Protein AF-A0A416WF54-F1 (afdb_monomer_lite)

Secondary structure (DSSP, 8-state):
-HHHHHHHHHHHHHHHHHHS--------------HHHHHHHHTT-S---TT-EEEEEEEEEE-TTS-EEEEEEEEEEEEE-GGG-BS--

Sequence (89 aa):
MKKGIVLIFTIFSIAIMASIGINFNISQETTTLSMKNIEAMARGEVDINPNTMYNHKLTQGKDSRGNAKACCVATPAESCNPKLQVNCN

Foldseek 3Di:
DVVVVVVVVVVVVVVVVVVPPPPPCPPPPPLPCDVVNVVCVVVVNPPDDSQKDAQWDWDWDADPVRHTFTDTHRHHGDIDGCVPGDDPD

Structure (mmCIF, N/CA/C/O backbone):
data_AF-A0A416WF54-F1
#
_entry.id   AF-A0A416WF54-F1
#
loop_
_atom_site.group_PDB
_atom_site.id
_atom_site.type_symbol
_atom_site.label_atom_id
_atom_site.label_alt_id
_atom_site.label_comp_id
_atom_site.label_asym_id
_atom_site.label_entity_id
_atom_site.label_seq_id
_atom_site.pdbx_PDB_ins_code
_atom_site.Cartn_x
_atom_site.Cartn_y
_atom_site.Cartn_z
_atom_site.occupancy
_atom_site.B_iso_or_equiv
_atom_site.auth_seq_id
_atom_site.auth_comp_id
_atom_site.auth_asym_id
_atom_site.auth_atom_id
_atom_site.pdbx_PDB_model_num
ATOM 1 N N . MET A 1 1 ? 2.578 34.798 52.964 1.00 47.44 1 MET A N 1
ATOM 2 C CA . MET A 1 1 ? 3.420 33.611 52.678 1.00 47.44 1 MET A CA 1
ATOM 3 C C . MET A 1 1 ? 2.773 32.589 51.732 1.00 47.44 1 MET A C 1
ATOM 5 O O . MET A 1 1 ? 3.494 32.014 50.939 1.00 47.44 1 MET A O 1
ATOM 9 N N . LYS A 1 2 ? 1.443 32.377 51.731 1.00 53.00 2 LYS A N 1
ATOM 10 C CA . LYS A 1 2 ? 0.795 31.374 50.849 1.00 53.00 2 LYS A CA 1
ATOM 11 C C . LYS A 1 2 ? 0.663 31.772 49.364 1.00 53.00 2 LYS A C 1
ATOM 13 O O . LYS A 1 2 ? 0.727 30.905 48.506 1.00 53.00 2 LYS A O 1
ATOM 18 N N . LYS A 1 3 ? 0.526 33.068 49.045 1.00 54.59 3 LYS A N 1
ATOM 19 C CA . LYS A 1 3 ? 0.299 33.541 47.660 1.00 54.59 3 LYS A CA 1
ATOM 20 C C . LYS A 1 3 ? 1.527 33.409 46.741 1.00 54.59 3 LYS A C 1
ATOM 22 O O . LYS A 1 3 ? 1.361 33.166 45.556 1.00 54.59 3 LYS A O 1
ATOM 27 N N . GLY A 1 4 ? 2.741 33.523 47.291 1.00 54.38 4 GLY A N 1
ATOM 28 C CA . GLY A 1 4 ? 3.985 33.395 46.517 1.00 54.38 4 GLY A CA 1
ATOM 29 C C . GLY A 1 4 ? 4.292 31.955 46.100 1.00 54.38 4 GLY A C 1
ATOM 30 O O . GLY A 1 4 ? 4.716 31.723 44.977 1.00 54.38 4 GLY A O 1
ATOM 31 N N . ILE A 1 5 ? 3.995 30.982 46.967 1.00 59.59 5 ILE A N 1
ATOM 32 C CA . ILE A 1 5 ? 4.198 29.552 46.680 1.00 59.59 5 ILE A CA 1
ATOM 33 C C . ILE A 1 5 ? 3.288 29.082 45.541 1.00 59.59 5 ILE A C 1
ATOM 35 O O . ILE A 1 5 ? 3.749 28.385 44.645 1.00 59.59 5 ILE A O 1
ATOM 39 N N . VAL A 1 6 ? 2.021 29.512 45.531 1.00 59.41 6 VAL A N 1
ATOM 40 C CA . VAL A 1 6 ? 1.074 29.156 44.460 1.00 59.41 6 VAL A CA 1
ATOM 41 C C . VAL A 1 6 ? 1.564 29.658 43.102 1.00 59.41 6 VAL A C 1
ATOM 43 O O . VAL A 1 6 ? 1.482 28.925 42.127 1.00 59.41 6 VAL A O 1
ATOM 46 N N . LEU A 1 7 ? 2.126 30.870 43.053 1.00 58.38 7 LEU A N 1
ATOM 47 C CA . LEU A 1 7 ? 2.593 31.503 41.818 1.00 58.38 7 LEU A CA 1
ATOM 48 C C . LEU A 1 7 ? 3.852 30.820 41.247 1.00 58.38 7 LEU A C 1
ATOM 50 O O . LEU A 1 7 ? 4.006 30.710 40.035 1.00 58.38 7 LEU A O 1
ATOM 54 N N . ILE A 1 8 ? 4.726 30.299 42.114 1.00 59.22 8 ILE A N 1
ATOM 55 C CA . ILE A 1 8 ? 5.930 29.555 41.710 1.00 59.22 8 ILE A CA 1
ATOM 56 C C . ILE A 1 8 ? 5.562 28.191 41.104 1.00 59.22 8 ILE A C 1
ATOM 58 O O . ILE A 1 8 ? 6.134 27.797 40.088 1.00 59.22 8 ILE A O 1
ATOM 62 N N . PHE A 1 9 ? 4.576 27.491 41.674 1.00 59.38 9 PHE A N 1
ATOM 63 C CA . PHE A 1 9 ? 4.132 26.190 41.159 1.00 59.38 9 PHE A CA 1
ATOM 64 C C . PHE A 1 9 ? 3.504 26.277 39.758 1.00 59.38 9 PHE A C 1
ATOM 66 O O . PHE A 1 9 ? 3.734 25.390 38.933 1.00 59.38 9 PHE A O 1
ATOM 73 N N . THR A 1 10 ? 2.757 27.343 39.453 1.00 59.25 10 THR A N 1
ATOM 74 C CA . THR A 1 10 ? 2.163 27.552 38.119 1.00 59.25 10 THR A CA 1
ATOM 75 C C . THR A 1 10 ? 3.212 27.838 37.049 1.00 59.25 10 THR A C 1
ATOM 77 O O . THR A 1 10 ? 3.117 27.318 35.941 1.00 59.25 10 THR A O 1
ATOM 80 N N . ILE A 1 11 ? 4.246 28.619 37.366 1.00 60.19 11 ILE A N 1
ATOM 81 C CA . ILE A 1 11 ? 5.317 28.918 36.402 1.00 60.19 11 ILE A CA 1
ATOM 82 C C . ILE A 1 11 ? 6.162 27.665 36.132 1.00 60.19 11 ILE A C 1
ATOM 84 O O . ILE A 1 11 ? 6.522 27.390 34.987 1.00 60.19 11 ILE A O 1
ATOM 88 N N . PHE A 1 12 ? 6.423 26.861 37.167 1.00 58.00 12 PHE A N 1
ATOM 89 C CA . PHE A 1 12 ? 7.196 25.625 37.036 1.00 58.00 12 PHE A CA 1
ATOM 90 C C . PHE A 1 12 ? 6.489 24.579 36.157 1.00 58.00 12 PHE A C 1
ATOM 92 O O . PHE A 1 12 ? 7.132 23.899 35.363 1.00 58.00 12 PHE A O 1
ATOM 99 N N . SER A 1 13 ? 5.158 24.491 36.228 1.00 58.84 13 SER A N 1
ATOM 100 C CA . SER A 1 13 ? 4.375 23.557 35.403 1.00 58.84 13 SER A CA 1
ATOM 101 C C . SER A 1 13 ? 4.325 23.958 33.922 1.00 58.84 13 SER A C 1
ATOM 103 O O . SER A 1 13 ? 4.370 23.085 33.056 1.00 58.84 13 SER A O 1
ATOM 105 N N . ILE A 1 14 ? 4.336 25.257 33.606 1.00 59.28 14 ILE A N 1
ATOM 106 C CA . ILE A 1 14 ? 4.439 25.747 32.219 1.00 59.28 14 ILE A CA 1
ATOM 107 C C . ILE A 1 14 ? 5.837 25.478 31.641 1.00 59.28 14 ILE A C 1
ATOM 109 O O . ILE A 1 14 ? 5.959 25.057 30.491 1.00 59.28 14 ILE A O 1
ATOM 113 N N . ALA A 1 15 ? 6.892 25.647 32.445 1.00 58.81 15 ALA A N 1
ATOM 114 C CA . ALA A 1 15 ? 8.266 25.367 32.025 1.00 58.81 15 ALA A CA 1
ATOM 115 C C . ALA A 1 15 ? 8.505 23.877 31.714 1.00 58.81 15 ALA A C 1
ATOM 117 O O . ALA A 1 15 ? 9.249 23.565 30.787 1.00 58.81 15 ALA A O 1
ATOM 118 N N . ILE A 1 16 ? 7.848 22.959 32.436 1.00 59.34 16 ILE A N 1
ATOM 119 C CA . ILE A 1 16 ? 7.904 21.513 32.156 1.00 59.34 16 ILE A CA 1
ATOM 120 C C . ILE A 1 16 ? 7.228 21.181 30.818 1.00 59.34 16 ILE A C 1
ATOM 122 O O . ILE A 1 16 ? 7.760 20.395 30.043 1.00 59.34 16 ILE A O 1
ATOM 126 N N . MET A 1 17 ? 6.093 21.809 30.502 1.00 56.03 17 MET A N 1
ATOM 127 C CA . MET A 1 17 ? 5.420 21.597 29.213 1.00 56.03 17 MET A CA 1
ATOM 128 C C . MET A 1 17 ? 6.220 22.147 28.023 1.00 56.03 17 MET A C 1
ATOM 130 O O . MET A 1 17 ? 6.103 21.617 26.925 1.00 56.03 17 MET A O 1
ATOM 134 N N . ALA A 1 18 ? 7.037 23.184 28.230 1.00 55.59 18 ALA A N 1
ATOM 135 C CA . ALA A 1 18 ? 7.920 23.725 27.197 1.00 55.59 18 ALA A CA 1
ATOM 136 C C . ALA A 1 18 ? 9.241 22.939 27.049 1.00 55.59 18 ALA A C 1
ATOM 138 O O . ALA A 1 18 ? 9.806 22.902 25.957 1.00 55.59 18 ALA A O 1
ATOM 139 N N . SER A 1 19 ? 9.750 22.325 28.127 1.00 54.56 19 SER A N 1
ATOM 140 C CA . SER A 1 19 ? 11.006 21.555 28.122 1.00 54.56 19 SER A CA 1
ATOM 141 C C . SER A 1 19 ? 10.822 20.102 27.695 1.00 54.56 19 SER A C 1
ATOM 143 O O . SER A 1 19 ? 11.705 19.529 27.054 1.00 54.56 19 SER A O 1
ATOM 145 N N . ILE A 1 20 ? 9.653 19.521 27.971 1.00 56.44 20 ILE A N 1
ATOM 146 C CA . ILE A 1 20 ? 9.166 18.356 27.246 1.00 56.44 20 ILE A CA 1
ATOM 147 C C . ILE A 1 20 ? 8.735 18.901 25.890 1.00 56.44 20 ILE A C 1
ATOM 149 O O . ILE A 1 20 ? 7.569 19.208 25.673 1.00 56.44 20 ILE A O 1
ATOM 153 N N . GLY A 1 21 ? 9.694 19.091 24.986 1.00 49.19 21 GLY A N 1
ATOM 154 C CA . GLY A 1 21 ? 9.409 19.293 23.576 1.00 49.19 21 GLY A CA 1
ATOM 155 C C . GLY A 1 21 ? 8.658 18.065 23.086 1.00 49.19 21 GLY A C 1
ATOM 156 O O . GLY A 1 21 ? 9.271 17.118 22.597 1.00 49.19 21 GLY A O 1
ATOM 157 N N . ILE A 1 22 ? 7.337 18.045 23.288 1.00 53.06 22 ILE A N 1
ATOM 158 C CA . ILE A 1 22 ? 6.455 17.046 22.717 1.00 53.06 22 ILE A CA 1
ATOM 159 C C . ILE A 1 22 ? 6.514 17.345 21.233 1.00 53.06 22 ILE A C 1
ATOM 161 O O . ILE A 1 22 ? 5.822 18.215 20.706 1.00 53.06 22 ILE A O 1
ATOM 165 N N . ASN A 1 23 ? 7.451 16.671 20.582 1.00 49.72 23 ASN A N 1
ATOM 166 C CA . ASN A 1 23 ? 7.561 16.629 19.154 1.00 49.72 23 ASN A CA 1
ATOM 167 C C . ASN A 1 23 ? 6.318 15.884 18.674 1.00 49.72 23 ASN A C 1
ATOM 169 O O . ASN A 1 23 ? 6.345 14.675 18.455 1.00 49.72 23 ASN A O 1
ATOM 173 N N . PHE A 1 24 ? 5.211 16.615 18.539 1.00 48.97 24 PHE A N 1
ATOM 174 C CA . PHE A 1 24 ? 4.018 16.195 17.818 1.00 48.97 24 PHE A CA 1
ATOM 175 C C . PHE A 1 24 ? 4.321 16.130 16.314 1.00 48.97 24 PHE A C 1
ATOM 177 O O . PHE A 1 24 ? 3.504 16.512 15.485 1.00 48.97 24 PHE A O 1
ATOM 184 N N . ASN A 1 25 ? 5.472 15.568 15.940 1.00 45.94 25 ASN A N 1
ATOM 185 C CA . ASN A 1 25 ? 5.656 14.919 14.658 1.00 45.94 25 ASN A CA 1
ATOM 186 C C . ASN A 1 25 ? 4.883 13.594 14.686 1.00 45.94 25 ASN A C 1
ATOM 188 O O . ASN A 1 25 ? 5.427 12.514 14.461 1.00 45.94 25 ASN A O 1
ATOM 192 N N . ILE A 1 26 ? 3.587 13.685 15.003 1.00 48.06 26 ILE A N 1
ATOM 193 C CA . ILE A 1 26 ? 2.610 12.751 14.481 1.00 48.06 26 ILE A CA 1
ATOM 194 C C . ILE A 1 26 ? 2.727 12.998 12.989 1.00 48.06 26 ILE A C 1
ATOM 196 O O . ILE A 1 26 ? 2.239 14.010 12.486 1.00 48.06 26 ILE A O 1
ATOM 200 N N . SER A 1 27 ? 3.523 12.148 12.337 1.00 46.16 27 SER A N 1
ATOM 201 C CA . SER A 1 27 ? 3.675 12.142 10.895 1.00 46.16 27 SER A CA 1
ATOM 202 C C . SER A 1 27 ? 2.277 12.330 10.332 1.00 46.16 27 SER A C 1
ATOM 204 O O . SER A 1 27 ? 1.384 11.535 10.635 1.00 46.16 27 SER A O 1
ATOM 206 N N . GLN A 1 28 ? 2.059 13.409 9.581 1.00 44.06 28 GLN A N 1
ATOM 207 C CA . GLN A 1 28 ? 0.829 13.613 8.821 1.00 44.06 28 GLN A CA 1
ATOM 208 C C . GLN A 1 28 ? 0.779 12.603 7.664 1.00 44.06 28 GLN A C 1
ATOM 210 O O . GLN A 1 28 ? 0.472 12.951 6.525 1.00 44.06 28 GLN A O 1
ATOM 215 N N . GLU A 1 29 ? 1.070 11.331 7.940 1.00 47.41 29 GLU A N 1
ATOM 216 C CA . GLU A 1 29 ? 0.489 10.244 7.190 1.00 47.41 29 GLU A CA 1
ATOM 217 C C . GLU A 1 29 ? -1.004 10.326 7.467 1.00 47.41 29 GLU A C 1
ATOM 219 O O . GLU A 1 29 ? -1.558 9.721 8.385 1.00 47.41 29 GLU A O 1
ATOM 224 N N . THR A 1 30 ? -1.651 11.169 6.665 1.00 43.19 30 THR A N 1
ATOM 225 C CA . THR A 1 30 ? -3.052 11.024 6.339 1.00 43.19 30 THR A CA 1
ATOM 226 C C . THR A 1 30 ? -3.184 9.598 5.837 1.00 43.19 30 THR A C 1
ATOM 228 O O . THR A 1 30 ? -2.951 9.284 4.671 1.00 43.19 30 THR A O 1
ATOM 231 N N . THR A 1 31 ? -3.494 8.696 6.763 1.00 47.69 31 THR A N 1
ATOM 232 C CA . THR A 1 31 ? -3.988 7.372 6.448 1.00 47.69 31 THR A CA 1
ATOM 233 C C . THR A 1 31 ? -5.331 7.634 5.797 1.00 47.69 31 THR A C 1
ATOM 235 O O . THR A 1 31 ? -6.384 7.661 6.429 1.00 47.69 31 THR A O 1
ATOM 238 N N . THR A 1 32 ? -5.283 7.927 4.500 1.00 49.47 32 THR A N 1
ATOM 239 C CA . THR A 1 32 ? -6.422 7.844 3.605 1.00 49.47 32 THR A CA 1
ATOM 240 C C . THR A 1 32 ? -6.750 6.365 3.559 1.00 49.47 32 THR A C 1
ATOM 242 O O . THR A 1 32 ? -6.367 5.634 2.650 1.00 49.47 32 THR A O 1
ATOM 245 N N . LEU A 1 33 ? -7.394 5.893 4.630 1.00 55.72 33 LEU A N 1
ATOM 246 C CA . LEU A 1 33 ? -8.059 4.613 4.653 1.00 55.72 33 LEU A CA 1
ATOM 247 C C . LEU A 1 33 ? -8.947 4.638 3.418 1.00 55.72 33 LEU A C 1
ATOM 249 O O . LEU A 1 33 ? -9.876 5.438 3.320 1.00 55.72 33 LEU A O 1
ATOM 253 N N . SER A 1 34 ? -8.570 3.827 2.432 1.00 63.59 34 SER A N 1
ATOM 254 C CA . SER A 1 34 ? -9.360 3.614 1.228 1.00 63.59 34 SER A CA 1
ATOM 255 C C . SER A 1 34 ? -10.818 3.407 1.637 1.00 63.59 34 SER A C 1
ATOM 257 O O . SER A 1 34 ? -11.075 2.766 2.656 1.00 63.59 34 SER A O 1
ATOM 259 N N . MET A 1 35 ? -11.779 3.900 0.854 1.00 63.88 35 MET A N 1
ATOM 260 C CA . MET A 1 35 ? -13.209 3.695 1.131 1.00 63.88 35 MET A CA 1
ATOM 261 C C . MET A 1 35 ? -13.526 2.213 1.406 1.00 63.88 35 MET A C 1
ATOM 263 O O . MET A 1 35 ? -14.304 1.901 2.298 1.00 63.88 35 MET A O 1
ATOM 267 N N . LYS A 1 36 ? -12.821 1.291 0.732 1.00 63.06 36 LYS A N 1
ATOM 268 C CA . LYS A 1 36 ? -12.910 -0.153 0.996 1.00 63.06 36 LYS A CA 1
ATOM 269 C C . LYS A 1 36 ? -12.397 -0.574 2.375 1.00 63.06 36 LYS A C 1
ATOM 271 O O . LYS A 1 36 ? -12.969 -1.488 2.944 1.00 63.06 36 LYS A O 1
ATOM 276 N N . ASN A 1 37 ? -11.376 0.078 2.931 1.00 63.09 37 ASN A N 1
ATOM 277 C CA . ASN A 1 37 ? -10.928 -0.166 4.308 1.00 63.09 37 ASN A CA 1
ATOM 278 C C . ASN A 1 37 ? -11.970 0.320 5.308 1.00 63.09 37 ASN A C 1
ATOM 280 O O . ASN A 1 37 ? -12.233 -0.357 6.290 1.00 63.09 37 ASN A O 1
ATOM 284 N N . ILE A 1 38 ? -12.594 1.470 5.046 1.00 69.62 38 ILE A N 1
ATOM 285 C CA . ILE A 1 38 ? -13.678 1.990 5.886 1.00 69.62 38 ILE A CA 1
ATOM 286 C C . ILE A 1 38 ? -14.882 1.039 5.838 1.00 69.62 38 ILE A C 1
ATOM 288 O O . ILE A 1 38 ? -15.422 0.682 6.881 1.00 69.62 38 ILE A O 1
ATOM 292 N N . GLU A 1 39 ? -15.260 0.568 4.648 1.00 68.69 39 GLU A N 1
ATOM 293 C CA . GLU A 1 39 ? -16.337 -0.409 4.466 1.00 68.69 39 GLU A CA 1
ATOM 294 C C . GLU A 1 39 ? -16.016 -1.769 5.095 1.00 68.69 39 GLU A C 1
ATOM 296 O O . GLU A 1 39 ? -16.883 -2.357 5.736 1.00 68.69 39 GLU A O 1
ATOM 301 N N . ALA A 1 40 ? -14.791 -2.268 4.945 1.00 67.56 40 ALA A N 1
ATOM 302 C CA . ALA A 1 40 ? -14.355 -3.532 5.526 1.00 67.56 40 ALA A CA 1
ATOM 303 C C . ALA A 1 40 ? -14.300 -3.448 7.062 1.00 67.56 40 ALA A C 1
ATOM 305 O O . ALA A 1 40 ? -14.821 -4.333 7.740 1.00 67.56 40 ALA A O 1
ATOM 306 N N . MET A 1 41 ? -13.802 -2.338 7.628 1.00 67.69 41 MET A N 1
ATOM 307 C CA . MET A 1 41 ? -13.848 -2.094 9.076 1.00 67.69 41 MET A CA 1
ATOM 308 C C . MET A 1 41 ? -15.295 -2.013 9.575 1.00 67.69 41 MET A C 1
ATOM 310 O O . MET A 1 41 ? -15.620 -2.586 10.611 1.00 67.69 41 MET A O 1
ATOM 314 N N . ALA A 1 42 ? -16.183 -1.347 8.830 1.00 71.19 42 ALA A N 1
ATOM 315 C CA . ALA A 1 42 ? -17.604 -1.266 9.165 1.00 71.19 42 ALA A CA 1
ATOM 316 C C . ALA A 1 42 ? -18.317 -2.629 9.078 1.00 71.19 42 ALA A C 1
ATOM 318 O O . ALA A 1 42 ? -19.272 -2.867 9.815 1.00 71.19 42 ALA A O 1
ATOM 319 N N . ARG A 1 43 ? -17.852 -3.537 8.209 1.00 73.19 43 ARG A N 1
ATOM 320 C CA . ARG A 1 43 ? -18.331 -4.928 8.108 1.00 73.19 43 ARG A CA 1
ATOM 321 C C . ARG A 1 43 ? -17.690 -5.871 9.135 1.00 73.19 43 ARG A C 1
ATOM 323 O O . ARG A 1 43 ? -18.100 -7.026 9.208 1.00 73.19 43 ARG A O 1
ATOM 330 N N . GLY A 1 44 ? -16.730 -5.397 9.934 1.00 65.06 44 GLY A N 1
ATOM 331 C CA . GLY A 1 44 ? -16.023 -6.204 10.931 1.00 65.06 44 GLY A CA 1
ATOM 332 C C . GLY A 1 44 ? -14.946 -7.122 10.345 1.00 65.06 44 GLY A C 1
ATOM 333 O O . GLY A 1 44 ? -14.550 -8.090 10.992 1.00 65.06 44 GLY A O 1
ATOM 334 N N . GLU A 1 45 ? -14.471 -6.847 9.129 1.00 64.75 45 GLU A N 1
ATOM 335 C CA . GLU A 1 45 ? -13.350 -7.575 8.539 1.00 64.75 45 GLU A CA 1
ATOM 336 C C . GLU A 1 45 ? -12.049 -7.181 9.250 1.00 64.75 45 GLU A C 1
ATOM 338 O O . GLU A 1 45 ? -11.660 -6.015 9.289 1.00 64.75 45 GLU A O 1
ATOM 343 N N . VAL A 1 46 ? -11.386 -8.172 9.847 1.00 57.59 46 VAL A N 1
ATOM 344 C CA . VAL A 1 46 ? -10.195 -7.971 10.691 1.00 57.59 46 VAL A CA 1
ATOM 345 C C . VAL A 1 46 ? -8.899 -7.988 9.865 1.00 57.59 46 VAL A C 1
ATOM 347 O O . VAL A 1 46 ? -7.872 -7.492 10.318 1.00 57.59 46 VAL A O 1
ATOM 350 N N . ASP A 1 47 ? -8.943 -8.507 8.635 1.00 61.16 47 ASP A N 1
ATOM 351 C CA . ASP A 1 47 ? -7.761 -8.758 7.795 1.00 61.16 47 ASP A CA 1
ATOM 352 C C . ASP A 1 47 ? -7.585 -7.711 6.681 1.00 61.16 47 ASP A C 1
ATOM 354 O O . ASP A 1 47 ? -7.371 -8.003 5.502 1.00 61.16 47 ASP A O 1
ATOM 358 N N . ILE A 1 48 ? -7.730 -6.441 7.052 1.00 64.94 48 ILE A N 1
ATOM 359 C CA . ILE A 1 48 ? -7.515 -5.327 6.132 1.00 64.94 48 ILE A CA 1
ATOM 360 C C . ILE A 1 48 ? -6.027 -5.016 6.136 1.00 64.94 48 ILE A C 1
ATOM 362 O O . ILE A 1 48 ? -5.521 -4.364 7.048 1.00 64.94 48 ILE A O 1
ATOM 366 N N . ASN A 1 49 ? -5.307 -5.457 5.106 1.00 71.62 49 ASN A N 1
ATOM 367 C CA . ASN A 1 49 ? -3.914 -5.062 4.946 1.00 71.62 49 ASN A CA 1
ATOM 368 C C . ASN A 1 49 ? -3.859 -3.546 4.647 1.00 71.62 49 ASN A C 1
ATOM 370 O O . ASN A 1 49 ? -4.258 -3.136 3.550 1.00 71.62 49 ASN A O 1
ATOM 374 N N . PRO A 1 50 ? -3.323 -2.711 5.563 1.00 66.31 50 PRO A N 1
ATOM 375 C CA . PRO A 1 50 ? -3.269 -1.257 5.387 1.00 66.31 50 PRO A CA 1
ATOM 376 C C . PRO A 1 50 ? -2.356 -0.850 4.224 1.00 66.31 50 PRO A C 1
ATOM 378 O O . PRO A 1 50 ? -2.469 0.249 3.694 1.00 66.31 50 PRO A O 1
ATOM 381 N N . ASN A 1 51 ? -1.499 -1.768 3.771 1.00 74.19 51 ASN A N 1
ATOM 382 C CA . ASN A 1 51 ? -0.696 -1.644 2.564 1.00 74.19 51 ASN A CA 1
ATOM 383 C C . ASN A 1 51 ? -1.455 -2.213 1.354 1.00 74.19 51 ASN A C 1
ATOM 385 O O . ASN A 1 51 ? -0.868 -2.903 0.532 1.00 74.19 51 ASN A O 1
ATOM 389 N N . THR A 1 52 ? -2.763 -2.013 1.246 1.00 78.94 52 THR A N 1
ATOM 390 C CA . THR A 1 52 ? -3.513 -2.396 0.044 1.00 78.94 52 THR A CA 1
ATOM 391 C C . THR A 1 52 ? -4.042 -1.139 -0.612 1.00 78.94 52 THR A C 1
ATOM 393 O O . THR A 1 52 ? -4.934 -0.469 -0.097 1.00 78.94 52 THR A O 1
ATOM 396 N N . MET A 1 53 ? -3.488 -0.819 -1.775 1.00 78.88 53 MET A N 1
ATOM 397 C CA . MET A 1 53 ? -4.044 0.173 -2.678 1.00 78.88 53 MET A CA 1
ATOM 398 C C . MET A 1 53 ? -5.181 -0.477 -3.459 1.00 78.88 53 MET A C 1
ATOM 400 O O . MET A 1 53 ? -4.958 -1.317 -4.330 1.00 78.88 53 MET A O 1
ATOM 404 N N . TYR A 1 54 ? -6.412 -0.097 -3.140 1.00 79.88 54 TYR A N 1
ATOM 405 C CA . TYR A 1 54 ? -7.589 -0.533 -3.886 1.00 79.88 54 TYR A CA 1
ATOM 406 C C . TYR A 1 54 ? -7.753 0.278 -5.165 1.00 79.88 54 TYR A C 1
ATOM 408 O O . TYR A 1 54 ? -7.318 1.425 -5.239 1.00 79.88 54 TYR A O 1
ATOM 416 N N . ASN A 1 55 ? -8.408 -0.314 -6.158 1.00 82.44 55 ASN A N 1
ATOM 417 C CA . ASN A 1 55 ? -8.506 0.189 -7.524 1.00 82.44 55 ASN A CA 1
ATOM 418 C C . ASN A 1 55 ? -7.132 0.403 -8.173 1.00 82.44 55 ASN A C 1
ATOM 420 O O . ASN A 1 55 ? -6.933 1.382 -8.889 1.00 82.44 55 ASN A O 1
ATOM 424 N N . HIS A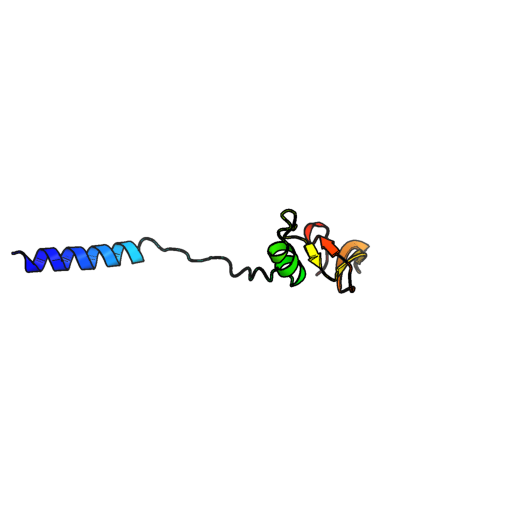 1 56 ? -6.180 -0.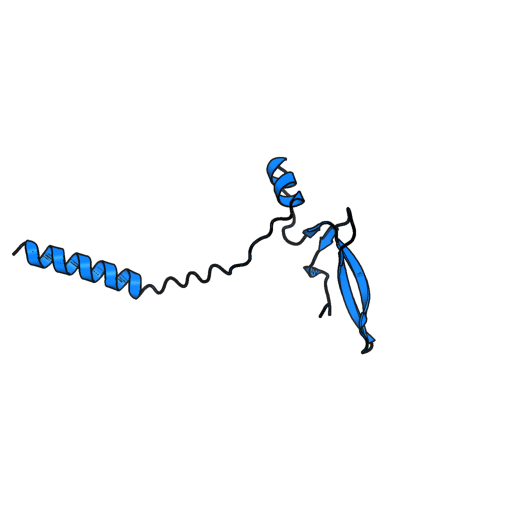492 -7.902 1.00 87.00 56 HIS A N 1
ATOM 425 C CA . HIS A 1 56 ? -4.849 -0.470 -8.501 1.00 87.00 56 HIS A CA 1
ATOM 426 C C . HIS A 1 56 ? -4.391 -1.884 -8.861 1.00 87.00 56 HIS A C 1
ATOM 428 O O . HIS A 1 56 ? -4.683 -2.836 -8.142 1.00 87.00 56 HIS A O 1
ATOM 434 N N . LYS A 1 57 ? -3.601 -2.003 -9.930 1.00 90.44 57 LYS A N 1
ATOM 435 C CA . LYS A 1 57 ? -2.978 -3.245 -10.399 1.00 90.44 57 LYS A CA 1
ATOM 436 C C . LYS A 1 57 ? -1.461 -3.134 -10.373 1.00 90.44 57 LYS A C 1
ATOM 438 O O . LYS A 1 57 ? -0.914 -2.110 -10.780 1.00 90.44 57 LYS A O 1
ATOM 443 N N . LEU A 1 58 ? -0.772 -4.203 -9.973 1.00 91.88 58 LEU A N 1
ATOM 444 C CA . LEU A 1 58 ? 0.681 -4.289 -10.122 1.00 91.88 58 LEU A CA 1
ATOM 445 C C . LEU A 1 58 ? 1.052 -4.491 -11.600 1.00 91.88 58 LEU A C 1
ATOM 447 O O . LEU A 1 58 ? 0.751 -5.525 -12.195 1.00 91.88 58 LEU A O 1
ATOM 451 N N . THR A 1 59 ? 1.733 -3.510 -12.184 1.00 91.75 59 THR A N 1
ATOM 452 C CA . THR A 1 59 ? 2.256 -3.546 -13.555 1.00 91.75 59 THR A CA 1
ATOM 453 C C . THR A 1 59 ? 3.771 -3.669 -13.514 1.00 91.75 59 THR A C 1
ATOM 455 O O . THR A 1 59 ? 4.427 -2.830 -12.904 1.00 91.75 59 THR A O 1
ATOM 458 N N . GLN A 1 60 ? 4.332 -4.693 -14.160 1.00 92.75 60 GLN A N 1
ATOM 459 C CA . GLN A 1 60 ? 5.777 -4.940 -14.210 1.00 92.75 60 GLN A CA 1
ATOM 460 C C . GLN A 1 60 ? 6.346 -4.601 -15.593 1.00 92.75 60 GLN A C 1
ATOM 462 O O . GLN A 1 60 ? 5.694 -4.822 -16.611 1.00 92.75 60 GLN A O 1
ATOM 467 N N . GLY A 1 61 ? 7.565 -4.074 -15.635 1.00 91.06 61 GLY A N 1
ATOM 468 C CA . GLY A 1 61 ? 8.247 -3.663 -16.856 1.00 91.06 61 GLY A CA 1
ATOM 469 C C . GLY A 1 61 ? 9.698 -3.255 -16.608 1.00 91.06 61 GLY A C 1
ATOM 470 O O . GLY A 1 61 ? 10.296 -3.612 -15.591 1.00 91.06 61 GLY A O 1
ATOM 471 N N . LYS A 1 62 ? 10.267 -2.502 -17.552 1.00 91.75 62 LYS A N 1
ATOM 472 C CA . LYS A 1 62 ? 11.583 -1.869 -17.415 1.00 91.75 62 LYS A CA 1
ATOM 473 C C . LYS A 1 62 ? 11.463 -0.352 -17.537 1.00 91.75 62 LYS A C 1
ATOM 475 O O . LYS A 1 62 ? 10.602 0.134 -18.267 1.00 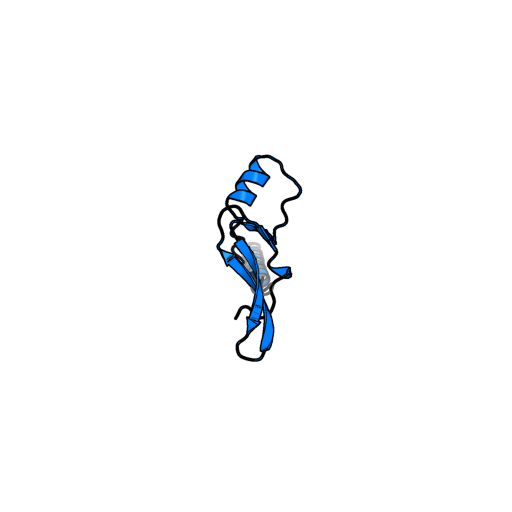91.75 62 LYS A O 1
ATOM 480 N N . ASP A 1 63 ? 12.299 0.385 -16.813 1.00 86.00 63 ASP A N 1
ATOM 481 C CA . ASP A 1 63 ? 12.449 1.829 -17.002 1.00 86.00 63 ASP A CA 1
ATOM 482 C C . ASP A 1 63 ? 13.229 2.148 -18.297 1.00 86.00 63 ASP A C 1
ATOM 484 O O . ASP A 1 63 ? 13.741 1.255 -18.980 1.00 86.00 63 ASP A O 1
ATOM 488 N N . SER A 1 64 ? 13.362 3.434 -18.635 1.00 87.25 64 SER A N 1
ATOM 489 C CA . SER A 1 64 ? 14.101 3.894 -19.824 1.00 87.25 64 SER A CA 1
ATOM 490 C C . SER A 1 64 ? 15.605 3.578 -19.795 1.00 87.25 64 SER A C 1
ATOM 492 O O . SER A 1 64 ? 16.291 3.779 -20.793 1.00 87.25 64 SER A O 1
ATOM 494 N N . ARG A 1 65 ? 16.133 3.114 -18.656 1.00 89.44 65 ARG A N 1
ATOM 495 C CA . ARG A 1 65 ? 17.533 2.719 -18.443 1.00 89.44 65 ARG A CA 1
ATOM 496 C C . ARG A 1 65 ? 17.698 1.192 -18.413 1.00 89.44 65 ARG A C 1
ATOM 498 O O . ARG A 1 65 ? 18.815 0.708 -18.271 1.00 89.44 65 ARG A O 1
ATOM 505 N N . GLY A 1 66 ? 16.609 0.435 -18.569 1.00 89.75 66 GLY A N 1
ATOM 506 C CA . GLY A 1 66 ? 16.594 -1.025 -18.560 1.00 89.75 66 GLY A CA 1
ATOM 507 C C . GLY A 1 66 ? 16.472 -1.669 -17.174 1.00 89.75 66 GLY A C 1
ATOM 508 O O . GLY A 1 66 ? 16.503 -2.901 -17.096 1.00 89.75 66 GLY A O 1
ATOM 509 N N . ASN A 1 67 ? 16.302 -0.893 -16.100 1.00 91.56 67 ASN A N 1
ATOM 510 C CA . ASN A 1 67 ? 16.114 -1.428 -14.749 1.00 91.56 67 ASN A CA 1
ATOM 511 C C . ASN A 1 67 ? 14.698 -1.968 -14.571 1.00 91.56 67 ASN A C 1
ATOM 513 O O . ASN A 1 67 ? 13.752 -1.453 -15.165 1.00 91.56 67 ASN A O 1
ATOM 517 N N . ALA A 1 68 ? 14.536 -2.977 -13.714 1.00 90.00 68 ALA A N 1
ATOM 518 C CA . ALA A 1 68 ? 13.219 -3.497 -13.367 1.00 90.00 68 ALA A CA 1
ATOM 519 C C . ALA A 1 68 ? 12.337 -2.399 -12.747 1.00 90.00 68 ALA A C 1
ATOM 521 O O . ALA A 1 68 ? 12.781 -1.647 -11.875 1.00 90.00 68 ALA A O 1
ATOM 522 N N . LYS A 1 69 ? 11.084 -2.339 -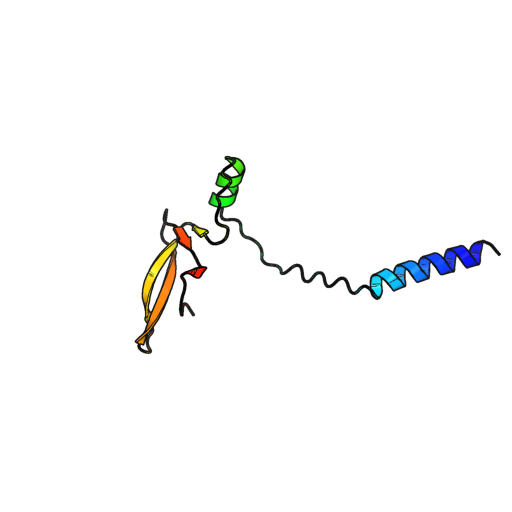13.196 1.00 92.19 69 LYS A N 1
ATOM 523 C CA . LYS A 1 69 ? 10.041 -1.426 -12.730 1.00 92.19 69 LYS A CA 1
ATOM 524 C C . LYS A 1 69 ? 8.794 -2.234 -12.393 1.00 92.19 69 LYS A C 1
ATOM 526 O O . LYS A 1 69 ? 8.362 -3.054 -13.197 1.00 92.19 69 LYS A O 1
ATOM 531 N N . ALA A 1 70 ? 8.202 -2.004 -11.231 1.00 92.25 70 ALA A N 1
ATOM 532 C CA . ALA A 1 70 ? 6.943 -2.619 -10.828 1.00 92.25 70 ALA A CA 1
ATOM 533 C C . ALA A 1 70 ? 6.093 -1.564 -10.124 1.00 92.25 70 ALA A C 1
ATOM 535 O O . ALA A 1 70 ? 6.514 -1.076 -9.088 1.00 92.25 70 ALA A O 1
ATOM 536 N N . CYS A 1 71 ? 4.939 -1.178 -10.667 1.00 91.94 71 CYS A N 1
ATOM 537 C CA . CYS A 1 71 ? 4.150 -0.063 -10.132 1.00 91.94 71 CYS A CA 1
ATOM 538 C C . CYS A 1 71 ? 2.679 -0.400 -9.982 1.00 91.94 71 CYS A C 1
ATOM 540 O O . CYS A 1 71 ? 2.104 -1.088 -10.823 1.00 91.94 71 CYS A O 1
ATOM 542 N N . CYS A 1 72 ? 2.070 0.124 -8.922 1.00 91.00 72 CYS A N 1
ATOM 543 C CA . CYS A 1 72 ? 0.632 0.073 -8.737 1.00 91.00 72 CYS A CA 1
ATOM 544 C C . CYS A 1 72 ? -0.012 1.154 -9.616 1.00 91.00 72 CYS A C 1
ATOM 546 O O . CYS A 1 72 ? 0.117 2.343 -9.341 1.00 91.00 72 CYS A O 1
ATOM 548 N N . VAL A 1 73 ? -0.699 0.746 -10.682 1.00 89.69 73 VAL A N 1
ATOM 549 C CA . VAL A 1 73 ? -1.371 1.648 -11.630 1.00 89.69 73 VAL A CA 1
ATOM 550 C C . VAL A 1 73 ? -2.874 1.603 -11.390 1.00 89.69 73 VAL A C 1
ATOM 552 O O . VAL A 1 73 ? -3.429 0.516 -11.227 1.00 89.69 73 VAL A O 1
ATOM 555 N N . ALA A 1 74 ? -3.535 2.763 -11.369 1.00 87.44 74 ALA A N 1
ATOM 556 C CA . ALA A 1 74 ? -4.973 2.865 -11.132 1.00 87.44 74 ALA A CA 1
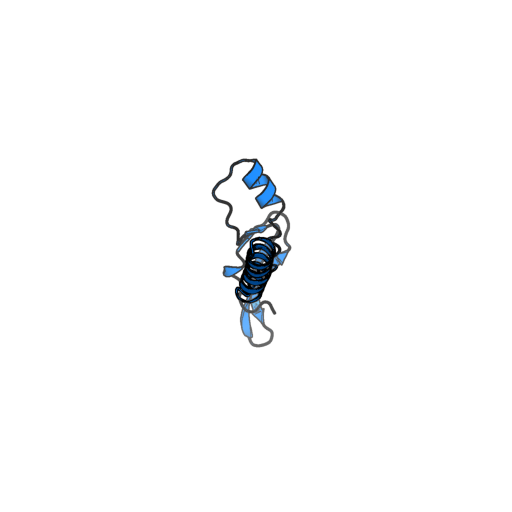ATOM 557 C C . ALA A 1 74 ? -5.762 1.996 -12.128 1.00 87.44 74 ALA A C 1
ATOM 559 O O . ALA A 1 74 ? -5.725 2.226 -13.334 1.00 87.44 74 ALA A O 1
ATOM 560 N N . THR A 1 75 ? -6.446 0.976 -11.612 1.00 84.56 75 THR A N 1
ATOM 561 C CA . THR A 1 75 ? -7.260 0.025 -12.377 1.00 84.56 75 THR A CA 1
ATOM 562 C C . THR A 1 75 ? -8.482 -0.371 -11.542 1.00 84.56 75 THR A C 1
ATOM 564 O O . THR A 1 75 ? -8.310 -0.864 -10.426 1.00 84.56 75 THR A O 1
ATOM 567 N N . PRO A 1 76 ? -9.719 -0.149 -12.022 1.00 82.81 76 PRO A N 1
ATOM 568 C CA . PRO A 1 76 ? -10.928 -0.391 -11.235 1.00 82.81 76 PRO A CA 1
ATOM 569 C C . PRO A 1 76 ? -11.036 -1.826 -10.712 1.00 82.81 76 PRO A C 1
ATOM 571 O O . PRO A 1 76 ? -10.692 -2.771 -11.413 1.00 82.81 76 PRO A O 1
ATOM 574 N N . ALA A 1 77 ? -11.565 -1.978 -9.495 1.00 77.75 77 ALA A N 1
ATOM 575 C CA . ALA A 1 77 ? -11.845 -3.262 -8.843 1.00 77.75 77 ALA A CA 1
ATOM 576 C C . ALA A 1 77 ? -10.632 -4.171 -8.552 1.00 77.75 77 ALA A C 1
ATOM 578 O O . AL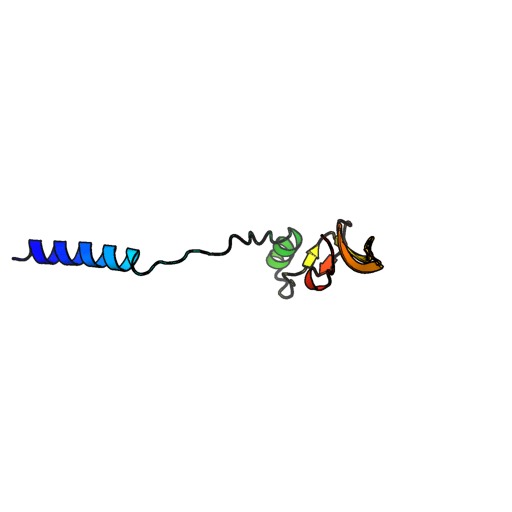A A 1 77 ? -10.817 -5.218 -7.935 1.00 77.75 77 ALA A O 1
ATOM 579 N N . GLU A 1 78 ? -9.408 -3.760 -8.883 1.00 83.31 78 GLU A N 1
ATOM 580 C CA . GLU A 1 78 ? -8.185 -4.487 -8.525 1.00 83.31 78 GLU A CA 1
ATOM 581 C C . GLU A 1 78 ? -7.555 -3.971 -7.224 1.00 83.31 78 GLU A C 1
ATOM 583 O O . GLU A 1 78 ? -7.904 -2.907 -6.707 1.00 83.31 78 GLU A O 1
ATOM 588 N N . SER A 1 79 ? -6.634 -4.747 -6.658 1.00 85.38 79 SER A N 1
ATOM 589 C CA . SER A 1 79 ? -5.884 -4.388 -5.454 1.00 85.38 79 SER A CA 1
ATOM 590 C C . SER A 1 79 ? -4.391 -4.609 -5.660 1.00 85.38 79 SER A C 1
ATOM 592 O O . SER A 1 79 ? -3.979 -5.651 -6.171 1.00 85.38 79 SER A O 1
ATOM 594 N N . CYS A 1 80 ? -3.576 -3.661 -5.205 1.00 85.94 80 CYS A N 1
ATOM 595 C CA . CYS A 1 80 ? -2.124 -3.710 -5.310 1.00 85.94 80 CYS A CA 1
ATOM 596 C C . CYS A 1 80 ? -1.472 -3.443 -3.953 1.00 85.94 80 CYS A C 1
ATOM 598 O O . CYS A 1 80 ? -1.910 -2.570 -3.209 1.00 85.94 80 CYS A O 1
ATOM 600 N N . ASN A 1 81 ? -0.407 -4.174 -3.631 1.00 86.56 81 ASN A N 1
ATOM 601 C CA . ASN A 1 81 ? 0.380 -3.926 -2.427 1.00 86.56 81 ASN A CA 1
ATOM 602 C C . ASN A 1 81 ? 1.538 -2.967 -2.768 1.00 86.56 81 ASN A C 1
ATOM 604 O O . ASN A 1 81 ? 2.399 -3.343 -3.567 1.00 86.56 81 ASN A O 1
ATOM 608 N N . PRO A 1 82 ? 1.619 -1.761 -2.171 1.00 80.81 82 PRO A N 1
ATOM 609 C CA . PRO A 1 82 ? 2.647 -0.789 -2.486 1.00 80.81 82 PRO A CA 1
ATOM 610 C C . PRO A 1 82 ? 4.048 -1.258 -2.074 1.00 80.81 82 PRO A C 1
ATOM 612 O O . PRO A 1 82 ? 5.017 -0.750 -2.625 1.00 80.81 82 PRO A O 1
ATOM 615 N N . LYS A 1 83 ? 4.183 -2.261 -1.189 1.00 83.69 83 LYS A N 1
ATOM 616 C CA . LYS A 1 83 ? 5.483 -2.883 -0.867 1.00 83.69 83 LYS A CA 1
ATOM 617 C C . LYS A 1 83 ? 6.074 -3.685 -2.028 1.00 83.69 83 LYS A C 1
ATOM 619 O O . LYS A 1 83 ? 7.259 -3.991 -2.005 1.00 83.69 83 LYS A O 1
ATOM 624 N N . LEU A 1 84 ? 5.258 -4.043 -3.021 1.00 82.56 84 LEU A N 1
ATOM 625 C CA . LEU A 1 84 ? 5.711 -4.717 -4.240 1.00 82.56 84 LEU A CA 1
ATOM 626 C C . LEU A 1 84 ? 6.182 -3.722 -5.312 1.00 82.56 84 LEU A C 1
ATOM 628 O O . LEU A 1 84 ? 6.573 -4.150 -6.397 1.00 82.56 84 LEU A O 1
ATOM 632 N N . GLN A 1 85 ? 6.124 -2.411 -5.042 1.00 87.44 85 GLN A N 1
ATOM 633 C CA . GLN A 1 85 ? 6.538 -1.396 -6.001 1.00 87.44 85 GLN A CA 1
ATOM 634 C C . GLN A 1 85 ? 8.058 -1.218 -6.042 1.00 87.44 85 GLN A C 1
ATOM 636 O O . GLN A 1 85 ? 8.729 -1.209 -5.014 1.00 87.44 85 GLN A O 1
ATOM 641 N N . VAL A 1 86 ? 8.595 -1.032 -7.247 1.00 88.31 86 VAL A N 1
ATOM 642 C CA . VAL A 1 86 ? 10.019 -0.846 -7.532 1.00 88.31 86 VAL A CA 1
ATOM 643 C C . VAL A 1 86 ? 10.157 0.189 -8.649 1.00 88.31 86 VAL A C 1
ATOM 645 O O . VAL A 1 86 ? 9.550 0.030 -9.707 1.00 88.31 86 VAL A O 1
ATOM 648 N N . ASN A 1 87 ? 10.977 1.224 -8.437 1.00 86.19 87 ASN A N 1
ATOM 649 C CA . ASN A 1 87 ? 11.333 2.231 -9.451 1.00 86.19 87 ASN A CA 1
ATOM 650 C C . ASN A 1 87 ? 10.122 2.903 -10.142 1.00 86.19 87 ASN A C 1
ATOM 652 O O . ASN A 1 87 ? 10.025 2.939 -11.370 1.00 86.19 87 ASN A O 1
ATOM 656 N N . CYS A 1 88 ? 9.180 3.426 -9.349 1.00 82.44 88 CYS A N 1
ATOM 657 C CA . CYS A 1 88 ? 7.954 4.074 -9.848 1.00 82.44 88 CYS A CA 1
ATOM 658 C C . CYS A 1 88 ? 8.025 5.587 -10.039 1.00 82.44 88 CYS A C 1
ATOM 660 O O . CYS A 1 88 ? 7.044 6.163 -10.510 1.00 82.44 88 CYS A O 1
ATOM 662 N N . ASN A 1 89 ? 9.172 6.186 -9.720 1.00 71.25 89 ASN A N 1
ATOM 663 C CA . ASN A 1 89 ? 9.440 7.614 -9.883 1.00 71.25 89 ASN A CA 1
ATOM 664 C C . ASN A 1 89 ? 10.052 7.938 -11.247 1.00 71.25 89 ASN A C 1
ATOM 666 O O . ASN A 1 89 ? 10.703 7.043 -11.838 1.00 71.25 89 ASN A O 1
#

Radius of gyration: 24.71 Å; chains: 1; bounding box: 36×42×72 Å

pLDDT: mean 70.25, std 15.53, range [43.19, 92.75]